Protein AF-A0A447N6K8-F1 (afdb_monomer)

Nearest PDB structures (foldseek):
  2pyt-assembly1_B  TM=1.010E+00  e=5.983E-09  Salmonella enterica subsp. enterica serovar Typhimurium str. LT2

Sequence (82 aa):
MQPSFTSVTGKGGVKVIDGSSVKFGRFDGAEPHCVGLTDLVTEQDGSSMAAGFMQWDNAFFPWTLNYDEIDMVLEGRIACTP

Secondary structure (DSSP, 8-state):
---EEEEEE-TTS-EEEEEEEEEPEE-GGGTTS--EEEEEE-GGGT-SS-EEEEE-SS-------SS-------SS------

Organism: Salmonella enterica I (NCBI:txid59201)

Foldseek 3Di:
DDWDWDWDADPVLDIDTDPVRTDFDADPQFPPFRKTKHWDDDVVSVDPDTDIDIDHPDDDGDDDDPDDDDDDDPDDDDDDDD

Solvent-accessible surface area (backbone atoms only — not comparable to full-atom values): 5609 Å² total; per-residue (Å²): 103,73,55,47,66,50,71,51,69,46,98,85,65,56,70,46,70,48,76,89,53,57,36,50,12,69,34,76,83,37,63,94,51,77,32,27,34,34,82,76,40,34,64,90,71,74,39,98,53,77,42,62,54,73,53,69,73,97,79,85,70,83,80,84,78,92,63,94,83,85,88,79,88,87,71,94,80,87,87,87,79,136

Structure (mmCIF, N/CA/C/O backbone):
data_AF-A0A447N6K8-F1
#
_entry.id   AF-A0A447N6K8-F1
#
loop_
_atom_site.group_PDB
_atom_site.id
_atom_site.type_symbol
_atom_site.label_atom_id
_atom_site.label_alt_id
_atom_site.label_comp_id
_atom_site.label_asym_id
_atom_site.label_entity_id
_atom_site.label_seq_id
_atom_site.pdbx_PDB_ins_code
_atom_site.Cartn_x
_atom_site.Cartn_y
_atom_site.Cartn_z
_atom_site.occupancy
_atom_site.B_iso_or_equiv
_atom_site.auth_seq_id
_atom_site.auth_comp_id
_atom_site.auth_asym_id
_atom_site.auth_atom_id
_atom_site.pdbx_PDB_model_num
ATOM 1 N N . MET A 1 1 ? -2.712 8.914 -11.254 1.00 69.31 1 MET A N 1
ATOM 2 C CA . MET A 1 1 ? -3.781 7.971 -10.858 1.00 69.31 1 MET A CA 1
ATOM 3 C C . MET A 1 1 ? -4.085 8.241 -9.395 1.00 69.31 1 MET A C 1
ATOM 5 O O . MET A 1 1 ? -3.129 8.400 -8.647 1.00 69.31 1 MET A O 1
ATOM 9 N N . GLN A 1 2 ? -5.352 8.421 -9.012 1.00 88.88 2 GLN A N 1
ATOM 10 C CA . GLN A 1 2 ? -5.718 8.759 -7.631 1.00 88.88 2 GLN A CA 1
ATOM 11 C C . GLN A 1 2 ? -5.999 7.468 -6.843 1.00 88.88 2 GLN A C 1
ATO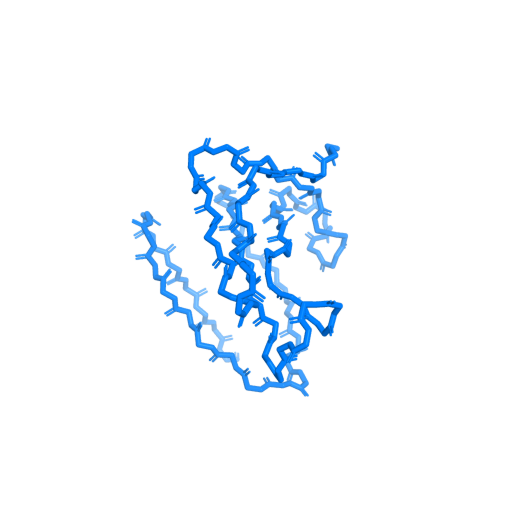M 13 O O . GLN A 1 2 ? -6.843 6.688 -7.294 1.00 88.88 2 GLN A O 1
ATOM 18 N N . PRO A 1 3 ? -5.326 7.232 -5.702 1.00 96.31 3 PRO A N 1
ATOM 19 C CA . PRO A 1 3 ? -5.596 6.068 -4.870 1.00 96.31 3 PRO A CA 1
ATOM 20 C C . PRO A 1 3 ? -6.986 6.169 -4.230 1.00 96.31 3 PRO A C 1
ATOM 22 O O . PRO A 1 3 ? -7.389 7.243 -3.779 1.00 96.31 3 PRO A O 1
ATOM 25 N N . SER A 1 4 ? -7.738 5.068 -4.210 1.00 98.19 4 SER A N 1
ATOM 26 C CA . SER A 1 4 ? -9.040 4.998 -3.525 1.00 98.19 4 SER A CA 1
ATOM 27 C C . SER A 1 4 ? -9.470 3.558 -3.251 1.00 98.19 4 SER A C 1
ATOM 29 O O . SER A 1 4 ? -9.008 2.632 -3.913 1.00 98.19 4 SER A O 1
A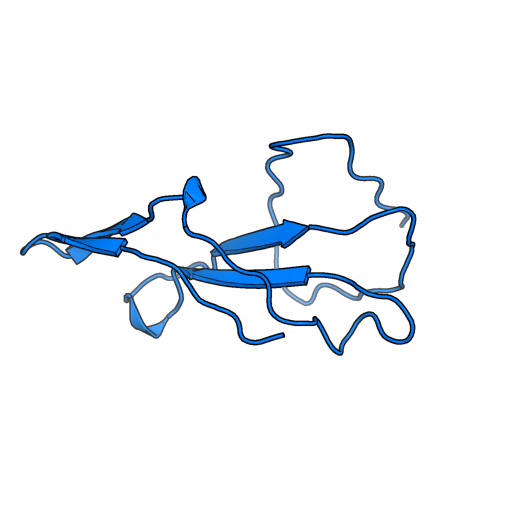TOM 31 N N . PHE A 1 5 ? -10.358 3.370 -2.276 1.00 98.56 5 PHE A N 1
ATOM 32 C CA . PHE A 1 5 ? -10.962 2.083 -1.933 1.00 98.56 5 PHE A CA 1
ATOM 33 C C . PHE A 1 5 ? -12.265 2.298 -1.151 1.00 98.56 5 PHE A C 1
ATOM 35 O O . PHE A 1 5 ? -12.513 3.376 -0.609 1.00 98.56 5 PHE A O 1
ATOM 42 N N . THR A 1 6 ? -13.091 1.258 -1.078 1.00 98.56 6 THR A N 1
ATOM 43 C CA . THR A 1 6 ? -14.293 1.207 -0.239 1.00 98.56 6 THR A CA 1
ATOM 44 C C . THR A 1 6 ? -14.013 0.385 1.015 1.00 98.56 6 THR A C 1
ATOM 46 O O . THR A 1 6 ? -13.410 -0.688 0.949 1.00 98.56 6 THR A O 1
ATOM 49 N N . SER A 1 7 ? -14.476 0.867 2.169 1.00 98.50 7 SER A N 1
ATOM 50 C CA . SER A 1 7 ? -14.374 0.139 3.435 1.00 98.50 7 SER A CA 1
ATOM 51 C C . SER A 1 7 ? -15.580 0.370 4.338 1.00 98.50 7 SER A C 1
ATOM 53 O O . SER A 1 7 ? -16.213 1.424 4.278 1.00 98.50 7 SER A O 1
ATOM 55 N N . VAL A 1 8 ? -15.843 -0.583 5.228 1.00 98.56 8 VAL A N 1
ATOM 56 C CA . VAL A 1 8 ? -16.820 -0.467 6.316 1.00 98.56 8 VAL A CA 1
ATOM 57 C C . VAL A 1 8 ? -16.085 -0.584 7.645 1.00 98.56 8 VAL A C 1
ATOM 59 O O . VAL A 1 8 ? -15.346 -1.543 7.856 1.00 98.56 8 VAL A O 1
ATOM 62 N N . THR A 1 9 ? -16.326 0.357 8.559 1.00 98.44 9 THR A N 1
ATOM 63 C CA . THR A 1 9 ? -15.789 0.307 9.925 1.00 98.44 9 THR A CA 1
ATOM 64 C C . THR A 1 9 ? -16.927 0.102 10.916 1.00 98.44 9 THR A C 1
ATOM 66 O O . THR A 1 9 ? -17.855 0.908 10.999 1.00 98.44 9 THR A O 1
ATOM 69 N N . GLY A 1 10 ? -16.875 -0.996 11.665 1.00 97.62 10 GLY A N 1
ATOM 70 C CA . GLY A 1 10 ? -17.839 -1.286 12.721 1.00 97.62 10 GLY A CA 1
ATOM 71 C C . GLY A 1 10 ? -17.649 -0.384 13.945 1.00 97.62 10 GLY A C 1
ATOM 72 O O . GLY A 1 10 ? -16.578 0.174 14.171 1.00 97.62 10 GLY A O 1
ATOM 73 N N . LYS A 1 11 ? -18.671 -0.306 14.809 1.00 95.62 11 LYS A N 1
ATOM 74 C CA . LYS A 1 11 ? -18.652 0.510 16.045 1.00 95.62 11 LYS A CA 1
ATOM 75 C C . LYS A 1 11 ? -17.466 0.203 16.979 1.00 95.62 11 LYS A C 1
ATOM 77 O O . LYS A 1 11 ? -17.075 1.060 17.760 1.00 95.62 11 LYS A O 1
ATOM 82 N N . GLY A 1 12 ? -16.916 -1.011 16.911 1.00 96.62 12 GLY A N 1
ATOM 83 C CA . GLY A 1 12 ? -15.758 -1.450 17.698 1.00 96.62 12 GLY A CA 1
ATOM 84 C C . GLY A 1 12 ? -14.390 -1.207 17.049 1.00 96.62 12 GLY A C 1
ATOM 85 O O . GLY A 1 12 ? -13.413 -1.752 17.544 1.00 96.62 12 GLY A O 1
ATOM 86 N N . GLY A 1 13 ? -14.308 -0.467 15.938 1.00 96.25 13 GLY A N 1
ATOM 87 C CA . GLY A 1 13 ? -13.041 -0.157 15.258 1.00 96.25 13 GLY A CA 1
ATOM 88 C C . GLY A 1 13 ? -12.560 -1.214 14.258 1.00 96.25 13 GLY A C 1
ATOM 89 O O . GLY A 1 13 ? -11.546 -1.018 13.602 1.00 96.25 13 GLY A O 1
ATOM 90 N N . VAL A 1 14 ? -13.297 -2.316 14.083 1.00 98.12 14 VAL A N 1
ATOM 91 C CA . VAL A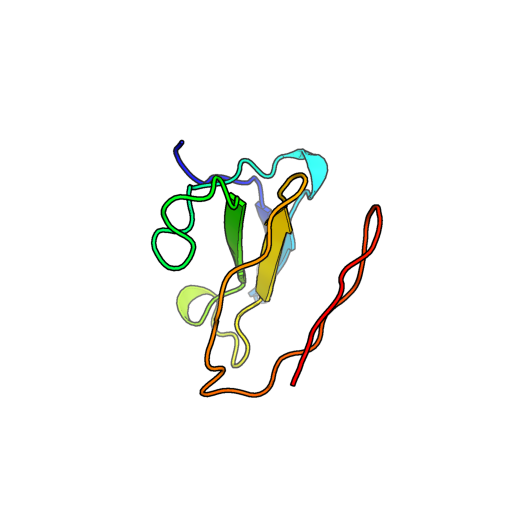 1 14 ? -12.986 -3.320 13.053 1.00 98.12 14 VAL A CA 1
ATOM 92 C C . VAL A 1 14 ? -13.283 -2.736 11.672 1.00 98.12 14 VAL A C 1
ATOM 94 O O . VAL A 1 14 ? -14.444 -2.462 11.361 1.00 98.12 14 VAL A O 1
ATOM 97 N N . LYS A 1 15 ? -12.240 -2.566 10.857 1.00 98.56 15 LYS A N 1
ATOM 98 C CA . LYS A 1 15 ? -12.306 -2.065 9.479 1.00 98.56 15 LYS A CA 1
ATOM 99 C C . LYS A 1 15 ? -12.199 -3.224 8.490 1.00 98.56 15 LYS A C 1
ATOM 101 O O . LYS A 1 15 ? -11.282 -4.036 8.578 1.00 98.56 15 LYS A O 1
ATOM 106 N N . VAL A 1 16 ? -13.128 -3.289 7.543 1.00 98.62 16 VAL A N 1
ATOM 107 C CA . VAL A 1 16 ? -13.127 -4.250 6.432 1.00 98.62 16 VAL A CA 1
ATOM 108 C C . VAL A 1 16 ? -13.015 -3.471 5.133 1.00 98.62 16 VAL A C 1
ATOM 110 O O . VAL A 1 16 ? -13.815 -2.570 4.887 1.00 98.62 16 VAL A O 1
ATOM 113 N N . ILE A 1 17 ? -12.033 -3.819 4.308 1.00 98.75 17 ILE A N 1
ATOM 114 C CA . ILE A 1 17 ? -11.805 -3.216 2.996 1.00 98.75 17 ILE A CA 1
ATOM 115 C C . ILE A 1 17 ? -12.313 -4.174 1.916 1.00 98.75 17 ILE A C 1
ATOM 117 O O . ILE A 1 17 ? -12.020 -5.369 1.961 1.00 98.75 17 ILE A O 1
ATOM 121 N N . ASP A 1 18 ? -13.053 -3.654 0.937 1.00 98.56 18 ASP A N 1
ATOM 122 C CA . ASP A 1 18 ? -13.387 -4.404 -0.274 1.00 98.56 18 ASP A CA 1
ATOM 123 C C . ASP A 1 18 ? -12.200 -4.355 -1.242 1.00 98.56 18 ASP A C 1
ATOM 125 O O . ASP A 1 18 ? -11.985 -3.353 -1.932 1.00 98.56 18 AS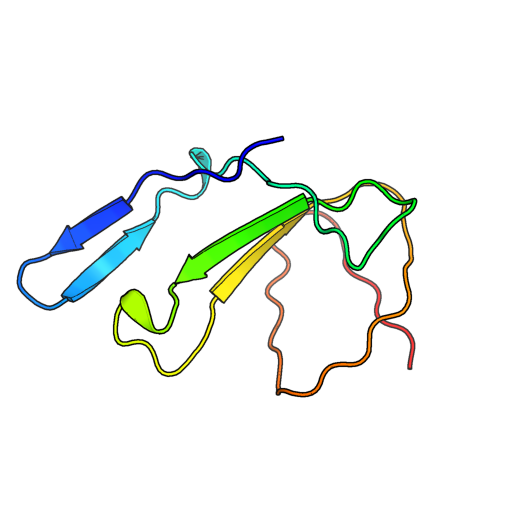P A O 1
ATOM 129 N N . GLY A 1 19 ? -11.433 -5.446 -1.301 1.00 97.88 19 GLY A N 1
ATOM 130 C CA . GLY A 1 19 ? -10.249 -5.546 -2.156 1.00 97.88 19 GLY A CA 1
ATOM 131 C C . GLY A 1 19 ? -10.532 -5.312 -3.644 1.00 97.88 19 GLY A C 1
ATOM 132 O O . GLY A 1 19 ? -9.683 -4.765 -4.342 1.00 97.88 19 GLY A O 1
ATOM 133 N N . SER A 1 20 ? -11.739 -5.627 -4.129 1.00 98.19 20 SER A N 1
ATOM 134 C CA . SER A 1 20 ? -12.107 -5.422 -5.540 1.00 98.19 20 SER A CA 1
ATOM 135 C C . SER A 1 20 ? -12.297 -3.943 -5.909 1.00 98.19 20 SER A C 1
ATOM 137 O O . SER A 1 20 ? -12.232 -3.563 -7.081 1.00 98.19 20 SER A O 1
ATOM 139 N N . SER A 1 21 ? -12.507 -3.091 -4.902 1.00 98.31 21 SER A N 1
ATOM 140 C CA . SER A 1 21 ? -12.720 -1.655 -5.075 1.00 98.31 21 SER A CA 1
ATOM 141 C C . SER A 1 21 ? -11.423 -0.842 -5.141 1.00 98.31 21 SER A C 1
ATOM 143 O O . SER A 1 21 ? -11.474 0.342 -5.483 1.00 98.31 21 SER A O 1
ATOM 145 N N . VAL A 1 22 ? -10.274 -1.454 -4.831 1.00 98.50 22 VAL A N 1
ATOM 146 C CA . VAL A 1 22 ? -8.985 -0.759 -4.734 1.00 98.50 22 VAL A CA 1
ATOM 147 C C . VAL A 1 22 ? -8.573 -0.193 -6.097 1.00 98.50 22 VAL A C 1
ATOM 149 O O . VAL A 1 22 ? -8.569 -0.880 -7.121 1.00 98.50 22 VAL A O 1
ATOM 152 N N . LYS A 1 23 ? -8.232 1.096 -6.110 1.00 98.38 23 LYS A N 1
ATOM 153 C CA . LYS A 1 23 ? -7.624 1.812 -7.234 1.00 98.38 23 LYS A CA 1
ATOM 154 C C . LYS A 1 23 ? -6.259 2.303 -6.803 1.00 98.38 23 LYS A C 1
ATOM 156 O O . LYS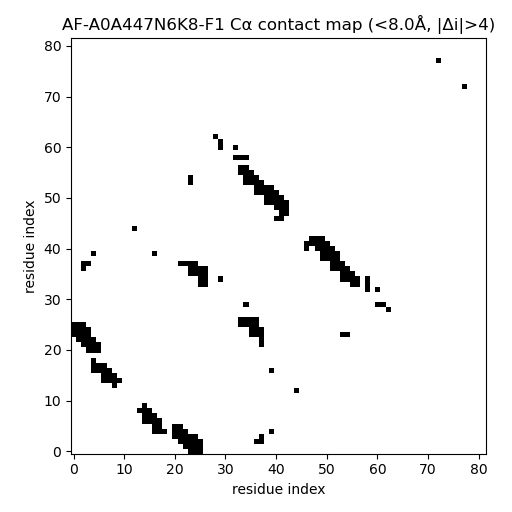 A 1 23 ? -6.162 2.991 -5.794 1.00 98.38 23 LYS A O 1
ATOM 161 N N . PHE A 1 24 ? -5.246 1.994 -7.603 1.00 98.19 24 PHE A N 1
ATOM 162 C CA . PHE A 1 24 ? -3.858 2.287 -7.278 1.00 98.19 24 PHE A CA 1
ATOM 163 C C . PHE A 1 24 ? -3.462 3.730 -7.607 1.00 98.19 24 PHE A C 1
ATOM 165 O O . PHE A 1 24 ? -3.708 4.232 -8.709 1.00 98.19 24 PHE A O 1
ATOM 172 N N . GLY A 1 25 ? -2.810 4.387 -6.648 1.00 97.69 25 GLY A N 1
ATOM 173 C CA . GLY A 1 25 ? -2.026 5.595 -6.881 1.00 97.69 25 GLY A CA 1
ATOM 174 C C . GLY A 1 25 ? -0.656 5.240 -7.453 1.00 97.69 25 GLY A C 1
ATOM 175 O O . GLY A 1 25 ? -0.217 4.100 -7.331 1.00 97.69 25 GLY A O 1
ATOM 176 N N . ARG A 1 26 ? 0.026 6.198 -8.089 1.00 97.25 26 ARG A N 1
ATOM 177 C CA . ARG A 1 26 ? 1.418 5.973 -8.501 1.00 97.25 26 ARG A CA 1
ATOM 178 C C . ARG A 1 26 ? 2.319 6.074 -7.273 1.00 97.25 26 ARG A C 1
ATOM 180 O O . ARG A 1 26 ? 2.170 7.004 -6.489 1.00 97.25 26 ARG A O 1
ATOM 187 N N . PHE A 1 27 ? 3.237 5.129 -7.134 1.00 97.25 27 PHE A N 1
ATOM 188 C CA . PHE A 1 27 ? 4.292 5.182 -6.141 1.00 97.25 27 PHE A CA 1
ATOM 189 C C . PHE A 1 27 ? 5.504 5.930 -6.701 1.00 97.25 27 PHE A C 1
ATOM 191 O O . PHE A 1 27 ? 6.237 5.408 -7.543 1.00 97.25 27 PHE A O 1
ATOM 198 N N . ASP A 1 28 ? 5.713 7.155 -6.223 1.00 96.25 28 ASP A N 1
ATOM 199 C CA . ASP A 1 28 ? 6.770 8.040 -6.726 1.00 96.25 28 ASP A CA 1
ATOM 200 C C . ASP A 1 28 ? 8.185 7.510 -6.420 1.00 96.25 28 ASP A C 1
ATOM 202 O O . ASP A 1 28 ? 9.128 7.780 -7.159 1.00 96.25 28 ASP A O 1
ATOM 206 N N . GLY A 1 29 ? 8.341 6.680 -5.380 1.00 95.19 29 GLY A N 1
ATOM 207 C CA . GLY A 1 29 ? 9.619 6.047 -5.029 1.00 95.19 29 GLY A CA 1
ATOM 208 C C . GLY A 1 29 ? 10.131 5.032 -6.057 1.00 95.19 29 GLY A C 1
ATOM 209 O O . GLY A 1 29 ? 11.301 4.664 -6.015 1.00 95.19 29 GLY A O 1
ATOM 210 N N . ALA A 1 30 ? 9.280 4.604 -6.994 1.00 96.50 30 ALA A N 1
ATOM 211 C CA . ALA A 1 30 ? 9.635 3.669 -8.057 1.00 96.50 30 ALA A CA 1
ATOM 212 C C . ALA A 1 30 ? 9.756 4.328 -9.439 1.00 96.50 30 ALA A C 1
ATOM 214 O O . ALA A 1 30 ? 9.837 3.620 -10.447 1.00 96.50 30 ALA A O 1
ATOM 215 N N . GLU A 1 31 ? 9.757 5.662 -9.536 1.00 94.31 31 GLU A N 1
ATOM 216 C CA . GLU A 1 31 ? 10.008 6.318 -10.819 1.00 94.31 31 GLU A CA 1
ATOM 217 C C . GLU A 1 31 ? 11.362 5.884 -11.425 1.00 94.31 31 GLU A C 1
ATOM 219 O O . GLU A 1 31 ? 12.342 5.703 -10.701 1.00 94.31 31 GLU A O 1
ATOM 224 N N . PRO A 1 32 ? 11.444 5.687 -12.758 1.00 95.38 32 PRO A N 1
ATOM 225 C CA . PRO A 1 32 ? 10.446 6.025 -13.780 1.00 95.38 32 PRO A CA 1
ATOM 226 C C . PRO A 1 32 ? 9.349 4.965 -13.981 1.00 95.38 32 PRO A C 1
ATOM 228 O O . PRO A 1 32 ? 8.466 5.157 -14.820 1.00 95.38 32 PRO A O 1
ATOM 231 N N . HIS A 1 33 ? 9.371 3.858 -13.240 1.00 97.19 33 HIS A N 1
ATOM 232 C CA . HIS A 1 33 ? 8.417 2.767 -13.410 1.00 97.19 33 HIS A CA 1
ATOM 233 C C . HIS A 1 33 ? 6.999 3.163 -12.973 1.00 97.19 33 HIS A C 1
ATOM 235 O O . HIS A 1 33 ? 6.766 4.118 -12.226 1.00 97.19 33 HIS A O 1
ATOM 241 N N . CYS A 1 34 ? 6.014 2.438 -13.501 1.00 96.25 34 CYS A N 1
ATOM 242 C CA . CYS A 1 34 ? 4.613 2.611 -13.144 1.00 96.25 34 CYS A CA 1
ATOM 243 C C . CYS A 1 34 ? 4.235 1.575 -12.085 1.00 96.25 34 CYS A C 1
ATOM 245 O O . CYS A 1 34 ? 3.626 0.554 -12.398 1.00 96.25 34 CYS A O 1
ATOM 247 N N . VAL A 1 35 ? 4.629 1.836 -10.840 1.00 97.94 35 VAL A N 1
ATOM 248 C CA . VAL A 1 35 ? 4.272 0.991 -9.698 1.00 97.94 35 VAL A CA 1
ATOM 249 C C . VAL A 1 35 ? 3.059 1.580 -8.998 1.00 97.94 35 VAL A C 1
ATOM 251 O O . VAL A 1 35 ? 3.036 2.769 -8.677 1.00 97.94 35 VAL A O 1
ATOM 254 N N . GLY A 1 36 ? 2.028 0.760 -8.825 1.00 98.06 36 GLY A N 1
ATOM 255 C CA . GLY A 1 36 ? 0.808 1.113 -8.121 1.00 98.06 36 GLY A CA 1
ATOM 256 C C . GLY A 1 36 ? 0.923 0.816 -6.630 1.00 98.06 36 GLY A C 1
ATOM 257 O O . GLY A 1 36 ? 1.346 -0.280 -6.269 1.00 98.06 36 GLY A O 1
ATOM 258 N N . LEU A 1 37 ? 0.511 1.756 -5.778 1.00 98.31 37 LEU A N 1
ATOM 259 C CA . LEU A 1 37 ? 0.429 1.581 -4.324 1.00 98.31 37 LEU A CA 1
ATOM 260 C C . LEU A 1 37 ? -0.851 2.225 -3.779 1.00 98.31 37 LEU A C 1
ATOM 262 O O . LEU A 1 37 ? -1.307 3.267 -4.264 1.00 98.31 37 LEU A O 1
ATOM 266 N N . THR A 1 38 ? -1.478 1.591 -2.790 1.00 98.62 38 THR A N 1
ATOM 267 C CA . THR A 1 38 ? -2.580 2.176 -2.009 1.00 98.62 38 THR A CA 1
ATOM 268 C C . THR A 1 38 ? -2.550 1.661 -0.580 1.00 98.62 38 THR A C 1
ATOM 270 O O . THR A 1 38 ? -2.703 0.462 -0.353 1.00 98.62 38 THR A O 1
ATOM 273 N N . ASP A 1 39 ? -2.408 2.582 0.370 1.00 98.31 39 ASP A N 1
ATOM 274 C CA . ASP A 1 39 ? -2.509 2.298 1.800 1.00 98.31 39 ASP A CA 1
ATOM 275 C C . ASP A 1 39 ? -3.971 2.064 2.198 1.00 98.31 39 ASP A C 1
ATOM 277 O O . ASP A 1 39 ? -4.857 2.846 1.847 1.00 98.31 39 ASP A O 1
ATOM 281 N N . LEU A 1 40 ? -4.233 0.979 2.929 1.00 98.50 40 LEU A N 1
ATOM 282 C CA . LEU A 1 40 ? -5.582 0.528 3.298 1.00 98.50 40 LEU A CA 1
ATOM 283 C C . LEU A 1 40 ? -5.832 0.628 4.807 1.00 98.50 40 LEU A C 1
ATOM 285 O O . LEU A 1 40 ? -6.929 1.002 5.239 1.00 98.50 40 LEU A O 1
ATOM 289 N N . VAL A 1 41 ? -4.814 0.299 5.603 1.00 98.56 41 VAL A N 1
ATOM 290 C CA . VAL A 1 41 ? -4.798 0.424 7.063 1.00 98.56 41 VAL A CA 1
ATOM 291 C C . VAL A 1 41 ? -3.586 1.257 7.453 1.00 98.56 41 VAL A C 1
ATOM 293 O O . VAL A 1 41 ? -2.464 0.943 7.057 1.00 98.56 41 VAL A O 1
ATOM 296 N N . THR A 1 42 ? -3.811 2.315 8.226 1.00 98.38 42 THR A N 1
ATOM 297 C CA . THR A 1 42 ? -2.758 3.254 8.642 1.00 98.38 42 THR A CA 1
ATOM 298 C C . THR A 1 42 ? -2.858 3.586 10.131 1.00 98.38 42 THR A C 1
ATOM 300 O O . THR A 1 42 ? -3.778 3.151 10.829 1.00 98.38 42 THR A O 1
ATOM 303 N N . GLU A 1 43 ? -1.948 4.425 10.623 1.00 97.88 43 GLU A N 1
ATOM 304 C CA . GLU A 1 43 ? -2.027 4.997 11.973 1.00 97.88 43 GLU A CA 1
ATOM 305 C C . GLU A 1 43 ? -3.338 5.763 12.232 1.00 97.88 43 GLU A C 1
ATOM 307 O O . GLU A 1 43 ? -3.819 5.795 13.364 1.00 97.88 43 GLU A O 1
ATOM 312 N N . GLN A 1 44 ? -3.974 6.319 11.191 1.00 97.62 44 GLN A N 1
ATOM 313 C CA . GLN A 1 44 ? -5.256 7.031 11.306 1.00 97.62 44 GLN A CA 1
ATOM 314 C C . GLN A 1 44 ? -6.414 6.091 11.665 1.00 97.62 44 GLN A C 1
ATOM 316 O O . GLN A 1 44 ? -7.418 6.530 12.223 1.00 97.62 44 GLN A O 1
ATOM 321 N N . ASP A 1 45 ? -6.256 4.794 11.391 1.00 97.50 45 ASP A N 1
ATOM 322 C CA . ASP A 1 45 ? -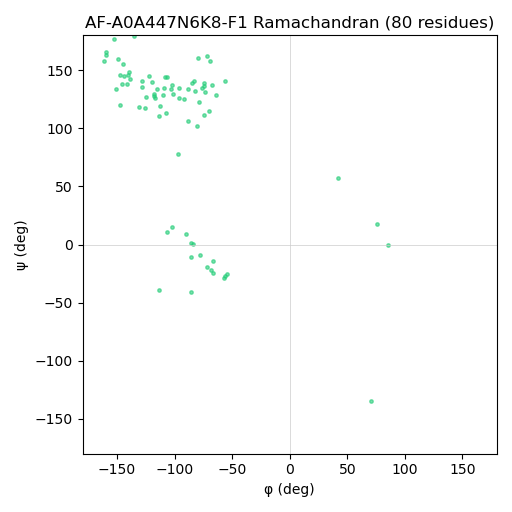7.182 3.745 11.816 1.00 97.50 45 ASP A CA 1
ATOM 323 C C . ASP A 1 45 ? -6.874 3.234 13.241 1.00 97.50 45 ASP A C 1
ATOM 325 O O . ASP A 1 45 ? -7.544 2.325 13.729 1.00 97.50 45 ASP A O 1
ATOM 329 N N . GLY A 1 46 ? -5.861 3.791 13.918 1.00 97.62 46 GLY A N 1
ATOM 330 C CA . GLY A 1 46 ? -5.384 3.329 15.224 1.00 97.62 46 GLY A CA 1
ATOM 331 C C . GLY A 1 46 ? -4.541 2.050 15.161 1.00 97.62 46 GLY A C 1
ATOM 332 O O . GLY A 1 46 ? -4.372 1.379 16.180 1.00 97.62 46 GLY A O 1
ATOM 333 N N . SER A 1 47 ? -4.031 1.691 13.979 1.00 98.19 47 SER A N 1
ATOM 334 C CA . SER A 1 47 ? -3.180 0.517 13.779 1.00 98.19 47 SER A CA 1
ATOM 335 C C . SER A 1 47 ? -1.712 0.823 14.083 1.00 98.19 47 SER A C 1
ATOM 337 O O . SER A 1 47 ? -1.192 1.860 13.679 1.00 98.19 47 SER A O 1
ATOM 339 N N . SER A 1 48 ? -1.017 -0.110 14.739 1.00 98.00 48 SER A N 1
ATOM 340 C CA . SER A 1 48 ? 0.445 -0.068 14.903 1.00 98.00 48 SER A CA 1
ATOM 341 C C . SER A 1 48 ? 1.210 -0.512 13.651 1.00 98.00 48 SER A C 1
ATOM 343 O O . SER A 1 48 ? 2.432 -0.419 13.617 1.00 98.00 48 SER A O 1
ATOM 345 N N . MET A 1 49 ? 0.502 -1.052 12.657 1.00 98.38 49 MET A N 1
ATOM 346 C CA . MET A 1 49 ? 1.047 -1.528 11.387 1.00 98.38 49 MET A CA 1
ATOM 347 C C . MET A 1 49 ? 0.412 -0.754 10.234 1.00 98.38 49 MET A C 1
ATOM 349 O O . MET A 1 49 ? -0.802 -0.522 10.238 1.00 98.38 49 MET A O 1
ATOM 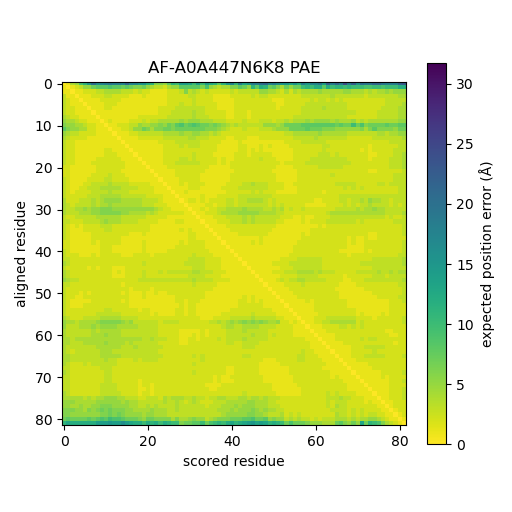353 N N . ALA A 1 50 ? 1.216 -0.412 9.232 1.00 98.44 50 ALA A N 1
ATOM 354 C CA . ALA A 1 50 ? 0.704 -0.017 7.929 1.00 98.44 50 ALA A CA 1
ATOM 355 C C . ALA A 1 50 ? 0.416 -1.276 7.100 1.00 98.44 50 ALA A C 1
ATOM 357 O O . ALA A 1 50 ? 1.172 -2.246 7.156 1.00 98.44 50 ALA A O 1
ATOM 358 N N . ALA A 1 51 ? -0.680 -1.270 6.347 1.00 98.69 51 ALA A N 1
ATOM 359 C CA . ALA A 1 51 ? -0.968 -2.308 5.367 1.00 98.69 51 ALA A CA 1
ATOM 360 C C . ALA A 1 51 ? -1.595 -1.686 4.123 1.00 98.69 51 ALA A C 1
ATOM 362 O O . ALA A 1 51 ? -2.478 -0.828 4.215 1.00 98.69 51 ALA A O 1
ATOM 363 N N . GLY A 1 52 ? -1.170 -2.157 2.959 1.00 98.56 52 GLY A N 1
ATOM 364 C CA . GLY A 1 52 ? -1.625 -1.668 1.669 1.00 98.56 52 GLY A CA 1
ATOM 365 C C . GLY A 1 52 ? -1.524 -2.744 0.602 1.00 98.56 52 GLY A C 1
ATOM 366 O O . GLY A 1 52 ? -1.042 -3.847 0.857 1.00 98.56 52 GLY A O 1
ATOM 367 N N . PHE A 1 53 ? -1.986 -2.416 -0.599 1.00 98.62 53 PHE A N 1
ATOM 368 C CA . PHE A 1 53 ? -1.731 -3.231 -1.781 1.00 98.62 53 PHE A CA 1
ATOM 369 C C . PHE A 1 53 ? -0.743 -2.530 -2.698 1.00 98.62 53 PHE A C 1
ATOM 371 O O . PHE A 1 53 ? -0.798 -1.310 -2.886 1.00 98.62 53 PHE A O 1
ATOM 378 N N . MET A 1 54 ? 0.101 -3.338 -3.333 1.00 98.38 54 MET A N 1
ATOM 379 C CA . MET A 1 54 ? 0.936 -2.922 -4.446 1.00 98.38 54 MET A CA 1
ATOM 380 C C . MET A 1 54 ? 0.640 -3.781 -5.671 1.00 98.38 54 MET A C 1
ATOM 382 O O . MET A 1 54 ? 0.354 -4.972 -5.553 1.00 98.38 54 MET A O 1
ATOM 386 N N . GLN A 1 55 ? 0.709 -3.167 -6.850 1.00 98.31 55 GLN A N 1
ATOM 387 C CA . GLN A 1 55 ? 0.521 -3.852 -8.125 1.00 98.31 55 GLN A CA 1
ATOM 388 C C . GLN A 1 55 ? 1.319 -3.148 -9.220 1.00 98.31 55 GLN A C 1
ATOM 390 O O . GLN A 1 55 ? 1.273 -1.924 -9.350 1.00 98.31 55 GLN A O 1
ATOM 395 N N . TRP A 1 56 ? 2.035 -3.918 -10.032 1.00 98.06 56 TRP A N 1
ATOM 396 C CA . TRP A 1 56 ? 2.751 -3.410 -11.197 1.00 98.06 56 TRP A CA 1
ATOM 397 C C . TRP A 1 56 ? 3.049 -4.530 -12.190 1.00 98.06 56 TRP A C 1
ATOM 399 O O . TRP A 1 56 ? 2.992 -5.708 -11.844 1.00 98.06 56 TRP A O 1
ATOM 409 N N . ASP A 1 57 ? 3.426 -4.141 -13.408 1.00 97.94 57 ASP A N 1
ATOM 410 C CA . ASP A 1 57 ? 3.859 -5.058 -14.459 1.00 97.94 57 ASP A CA 1
ATOM 411 C C . ASP A 1 57 ? 5.331 -4.824 -14.817 1.00 97.94 57 ASP A C 1
ATOM 413 O O . ASP A 1 57 ? 5.757 -3.690 -15.036 1.00 97.94 57 ASP A O 1
ATOM 417 N N . ASN A 1 58 ? 6.095 -5.919 -14.913 1.00 96.00 58 ASN A N 1
ATOM 418 C CA . ASN A 1 58 ? 7.446 -5.998 -15.490 1.00 96.00 58 ASN A CA 1
ATOM 419 C C . ASN A 1 58 ? 8.394 -4.831 -15.124 1.00 96.00 58 ASN A C 1
ATOM 421 O O . ASN A 1 58 ? 8.936 -4.155 -16.002 1.00 96.00 58 ASN A O 1
ATOM 425 N N . ALA A 1 59 ? 8.607 -4.607 -13.826 1.00 96.94 59 ALA A N 1
ATOM 426 C CA . ALA A 1 59 ? 9.529 -3.595 -13.321 1.00 96.94 59 ALA A CA 1
ATOM 427 C C . ALA A 1 59 ? 10.323 -4.101 -12.110 1.00 96.94 59 ALA A C 1
ATOM 429 O O . ALA A 1 59 ? 9.815 -4.889 -11.312 1.00 96.94 59 ALA A O 1
ATOM 430 N N . PHE A 1 60 ? 11.551 -3.597 -11.985 1.00 97.12 60 PHE A N 1
ATOM 431 C CA 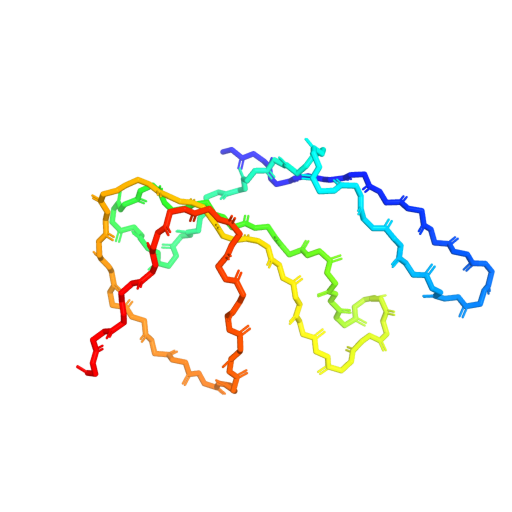. PHE A 1 60 ? 12.418 -3.721 -10.815 1.00 97.12 60 PHE A CA 1
ATOM 432 C C . PHE A 1 60 ? 12.884 -2.319 -10.438 1.00 97.12 60 PHE A C 1
ATOM 434 O O . PHE A 1 60 ? 13.268 -1.550 -11.318 1.00 97.12 60 PHE A O 1
ATOM 441 N N . PHE A 1 61 ? 12.859 -1.991 -9.153 1.00 97.00 61 PHE A N 1
ATOM 442 C CA . PHE A 1 61 ? 13.295 -0.696 -8.646 1.00 97.00 61 PHE A CA 1
ATOM 443 C C . PHE A 1 61 ? 13.984 -0.886 -7.287 1.00 97.00 61 PHE A C 1
ATOM 445 O O . PHE A 1 61 ? 13.602 -1.788 -6.539 1.00 97.00 61 PHE A O 1
ATOM 452 N N . PRO A 1 62 ? 15.024 -0.094 -6.973 1.00 97.06 62 PRO A N 1
ATOM 453 C CA . PRO A 1 62 ? 15.707 -0.188 -5.690 1.00 97.06 62 PRO A CA 1
ATOM 454 C C . PRO A 1 62 ? 14.849 0.425 -4.579 1.00 97.06 62 PRO A C 1
ATOM 456 O O . PRO A 1 62 ? 14.273 1.499 -4.754 1.00 97.06 62 PRO A O 1
ATOM 459 N N . TRP A 1 63 ? 14.811 -0.227 -3.420 1.00 97.19 63 TRP A N 1
ATOM 460 C CA . TRP A 1 63 ? 14.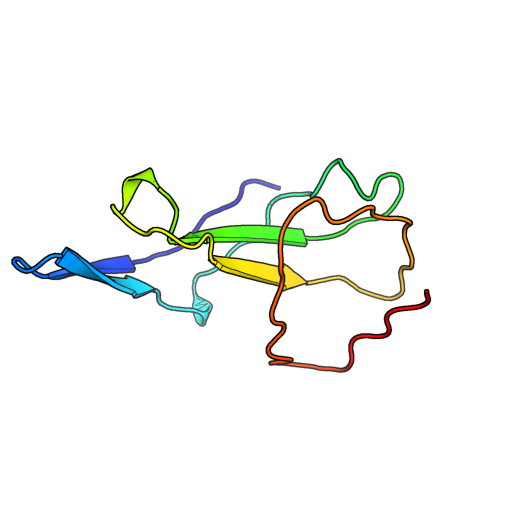139 0.292 -2.234 1.00 97.19 63 TRP A CA 1
ATOM 461 C C . TRP A 1 63 ? 14.887 -0.119 -0.966 1.00 97.19 63 TRP A C 1
ATOM 463 O O . TRP A 1 63 ? 15.329 -1.261 -0.851 1.00 97.19 63 TRP A O 1
ATOM 473 N N . THR A 1 64 ? 15.024 0.809 -0.016 1.00 97.25 64 THR A N 1
ATOM 474 C CA . THR A 1 64 ? 15.591 0.530 1.310 1.00 97.25 64 THR A CA 1
ATOM 475 C C . THR A 1 64 ? 14.467 0.561 2.333 1.00 97.25 64 THR A C 1
ATOM 477 O O . THR A 1 64 ? 13.889 1.616 2.596 1.00 97.25 64 THR A O 1
ATOM 480 N N . LEU A 1 65 ? 14.169 -0.598 2.915 1.00 96.88 65 LEU A N 1
ATOM 481 C CA . LEU A 1 65 ? 13.185 -0.733 3.982 1.00 96.88 65 LEU A CA 1
ATOM 482 C C . LEU A 1 65 ? 13.798 -0.274 5.310 1.00 96.88 65 LEU A C 1
ATOM 484 O O . LEU A 1 65 ? 14.812 -0.806 5.758 1.00 96.88 65 LEU A O 1
ATOM 488 N N . ASN A 1 66 ? 13.159 0.707 5.948 1.00 97.62 66 ASN A N 1
ATOM 489 C CA . ASN A 1 66 ? 13.524 1.194 7.285 1.00 97.62 66 ASN A CA 1
ATOM 490 C C . ASN A 1 66 ? 12.581 0.641 8.371 1.00 97.62 66 ASN A C 1
ATOM 492 O O . ASN A 1 66 ? 12.504 1.185 9.472 1.00 97.62 66 ASN A O 1
ATOM 496 N N . TYR A 1 67 ? 11.823 -0.395 8.024 1.00 97.44 67 TYR A N 1
ATOM 497 C CA . TYR A 1 67 ? 10.815 -1.066 8.833 1.00 97.44 67 TYR A CA 1
ATOM 498 C C . TYR A 1 67 ? 10.750 -2.539 8.419 1.00 97.44 67 TYR A C 1
ATOM 500 O O . TYR A 1 67 ? 11.178 -2.896 7.321 1.00 97.44 67 TYR A O 1
ATOM 508 N N . ASP A 1 68 ? 10.212 -3.383 9.295 1.00 98.31 68 ASP A N 1
ATOM 509 C CA . ASP A 1 68 ? 9.936 -4.777 8.959 1.00 98.31 68 ASP A CA 1
ATOM 510 C C . ASP A 1 68 ? 8.704 -4.856 8.047 1.00 98.31 68 ASP A C 1
ATOM 512 O O . ASP A 1 68 ? 7.694 -4.196 8.300 1.00 98.31 68 ASP A O 1
ATOM 516 N N . GLU A 1 69 ? 8.774 -5.681 7.003 1.00 98.06 69 GLU A N 1
ATOM 517 C CA . GLU A 1 69 ? 7.700 -5.869 6.023 1.00 98.06 69 GLU A CA 1
ATOM 518 C C . GLU A 1 69 ? 7.377 -7.361 5.859 1.00 98.06 69 GLU A C 1
ATOM 520 O O . GLU A 1 69 ? 8.266 -8.216 5.884 1.00 98.06 69 GLU A O 1
ATOM 525 N N . ILE A 1 70 ? 6.086 -7.677 5.724 1.00 98.12 70 ILE A N 1
ATOM 526 C CA . ILE A 1 70 ? 5.590 -9.023 5.424 1.00 98.12 70 ILE A CA 1
ATOM 527 C C . ILE A 1 70 ? 4.699 -8.927 4.191 1.00 98.12 70 ILE A C 1
ATOM 529 O O . ILE A 1 70 ? 3.630 -8.318 4.245 1.00 98.12 70 ILE A O 1
ATOM 533 N N . ASP A 1 71 ? 5.099 -9.608 3.120 1.00 97.88 71 ASP A N 1
ATOM 534 C CA . ASP A 1 71 ? 4.338 -9.662 1.876 1.00 97.88 71 ASP A CA 1
ATOM 535 C C . ASP A 1 71 ? 3.456 -10.906 1.785 1.00 97.88 71 ASP A C 1
ATOM 537 O O . ASP A 1 71 ? 3.895 -12.039 2.003 1.00 97.88 71 ASP A O 1
ATOM 541 N N . MET A 1 72 ? 2.211 -10.699 1.361 1.00 98.19 72 MET A N 1
ATOM 542 C CA . MET A 1 72 ? 1.313 -11.764 0.925 1.00 98.19 72 MET A CA 1
ATOM 543 C C . MET A 1 72 ? 1.037 -11.604 -0.571 1.00 98.19 72 MET A C 1
ATOM 545 O O . MET A 1 72 ? 0.341 -10.680 -0.989 1.00 98.19 72 MET A O 1
ATOM 549 N N . VAL A 1 73 ? 1.553 -12.526 -1.387 1.00 98.19 73 VAL A N 1
ATOM 550 C CA . VAL A 1 73 ? 1.339 -12.502 -2.842 1.00 98.19 73 VAL A CA 1
ATOM 551 C C . VAL A 1 73 ? -0.085 -12.959 -3.158 1.00 98.19 73 VAL A C 1
ATOM 553 O O . VAL A 1 73 ? -0.421 -14.129 -2.971 1.00 98.19 73 VAL A O 1
ATOM 556 N N . LEU A 1 74 ? -0.916 -12.035 -3.646 1.00 98.12 74 LEU A N 1
ATOM 557 C CA . LEU A 1 74 ? -2.293 -12.323 -4.066 1.00 98.12 74 LEU A CA 1
ATOM 558 C C . LEU A 1 74 ? -2.359 -12.825 -5.514 1.00 98.12 74 LEU A C 1
ATOM 560 O O . LEU A 1 74 ? -3.092 -13.766 -5.810 1.00 98.12 74 LEU A O 1
ATOM 564 N N . GLU A 1 75 ? -1.568 -12.223 -6.405 1.00 98.31 75 GLU A N 1
ATOM 565 C CA . GLU A 1 75 ? -1.516 -12.552 -7.831 1.00 98.31 75 GLU A CA 1
ATOM 566 C C . GLU A 1 75 ? -0.072 -12.501 -8.353 1.00 98.31 75 GLU A C 1
ATOM 568 O O . GLU A 1 75 ? 0.740 -11.683 -7.921 1.00 98.31 75 GLU A O 1
ATOM 573 N N . GLY A 1 76 ? 0.257 -13.377 -9.307 1.00 97.81 76 GLY A N 1
ATOM 574 C CA . GLY A 1 76 ? 1.567 -13.387 -9.961 1.00 97.81 76 GLY A CA 1
ATOM 575 C C . GLY A 1 76 ? 2.712 -13.858 -9.056 1.00 97.81 76 GLY A C 1
ATOM 576 O O . GLY A 1 76 ? 2.623 -14.904 -8.413 1.00 97.81 76 GLY A O 1
ATOM 577 N N . ARG A 1 77 ? 3.835 -13.130 -9.085 1.00 95.88 77 ARG A N 1
ATOM 578 C CA . ARG A 1 77 ? 5.026 -13.397 -8.263 1.00 95.88 77 ARG A CA 1
ATOM 579 C C . ARG A 1 77 ? 5.731 -12.092 -7.906 1.00 95.88 77 ARG A C 1
ATOM 581 O O . ARG A 1 77 ? 5.820 -11.205 -8.751 1.00 95.88 77 ARG A O 1
ATOM 588 N N . ILE A 1 78 ? 6.314 -12.040 -6.714 1.00 95.94 78 ILE A N 1
ATOM 589 C CA . ILE A 1 78 ? 7.256 -10.995 -6.302 1.00 95.94 78 ILE A CA 1
ATOM 590 C C . ILE A 1 78 ? 8.674 -11.575 -6.267 1.00 95.94 78 ILE A C 1
ATOM 592 O O . ILE A 1 78 ? 8.862 -12.754 -5.961 1.00 95.94 78 ILE A O 1
ATOM 596 N N . ALA A 1 79 ? 9.668 -10.771 -6.636 1.00 95.00 79 ALA A N 1
ATOM 597 C CA . ALA A 1 79 ? 11.076 -11.136 -6.559 1.00 95.00 79 ALA A CA 1
ATOM 598 C C . ALA A 1 79 ? 11.842 -10.003 -5.878 1.00 95.00 79 ALA A C 1
ATOM 600 O O . ALA A 1 79 ? 11.888 -8.893 -6.405 1.00 95.00 79 ALA A O 1
ATOM 601 N N . CYS A 1 80 ? 12.456 -10.309 -4.738 1.00 92.19 80 CYS A N 1
ATOM 602 C CA . CYS A 1 80 ? 13.270 -9.374 -3.971 1.00 92.19 80 CYS A CA 1
ATOM 603 C C . CYS A 1 80 ? 14.734 -9.808 -4.064 1.00 92.19 80 CYS A C 1
ATOM 605 O O . CYS A 1 80 ? 15.055 -10.978 -3.838 1.00 92.19 80 CYS A O 1
ATOM 607 N N . THR A 1 81 ? 15.614 -8.880 -4.426 1.00 92.94 81 THR A N 1
ATOM 608 C CA . THR A 1 81 ? 17.063 -9.107 -4.480 1.00 92.94 81 THR A CA 1
ATOM 609 C C . THR A 1 81 ? 17.737 -8.333 -3.348 1.00 92.94 81 THR A C 1
ATOM 611 O O . THR A 1 81 ? 17.371 -7.171 -3.163 1.00 92.94 81 THR A O 1
ATOM 614 N N . PRO A 1 82 ? 18.673 -8.953 -2.603 1.00 83.75 82 PRO A N 1
ATOM 615 C CA . PRO A 1 82 ? 19.391 -8.295 -1.513 1.00 83.75 82 PRO A CA 1
ATOM 616 C C . PRO A 1 82 ? 20.335 -7.190 -1.999 1.00 83.75 82 PRO A C 1
ATOM 618 O O . PRO A 1 82 ? 20.759 -7.240 -3.179 1.00 83.75 82 PRO A O 1
#

InterPro domains:
  IPR010424 Acetate kinase EutQ [PF06249] (2-79)
  IPR010424 Acetate kinase EutQ [PTHR36169] (3-80)
  IPR011051 RmlC-like cupin domain superfamily [SSF51182] (2-78)
  IPR014710 RmlC-like jelly roll fold [G3DSA:2.60.120.10] (1-82)

Mean predicted aligned error: 2.57 Å

Radius of gyration: 13.95 Å; Cα contacts (8 Å, |Δi|>4): 108; chains: 1; bounding box: 38×22×33 Å

pLDDT: mean 96.89, std 3.75, range [69.31, 98.75]